Protein AF-A0A5Z1RU32-F1 (afdb_monomer_lite)

Secondary structure (DSSP, 8-state):
-HHHHHHHHHHHHHHHHHHHHHHHHHHHHHS-GGG---HHHHHHHHHHHHHHHHHHHHHHHHHHHHHHHHHHHHTTS---HHHHHHHHHHHHHHHHHHHHHHHHHHHHHHHHHHHHHHHH-S-HHHHHHHHHHS-HHHHHHHHHHHS--

pLDDT: mean 81.43, std 10.3, range [55.62, 94.75]

Structure (mmCIF, N/CA/C/O backbone):
data_AF-A0A5Z1RU32-F1
#
_entry.id   AF-A0A5Z1RU32-F1
#
loop_
_atom_site.group_PDB
_atom_site.id
_atom_site.type_symbol
_atom_site.label_atom_id
_atom_site.label_alt_id
_atom_site.label_comp_id
_atom_site.label_asym_id
_atom_site.label_entity_id
_atom_site.label_seq_id
_atom_site.pdbx_PDB_ins_code
_atom_site.Cartn_x
_atom_site.Cartn_y
_atom_site.Cartn_z
_atom_site.occupancy
_atom_site.B_iso_or_equiv
_atom_site.auth_seq_id
_atom_site.auth_comp_id
_atom_site.auth_asym_id
_atom_site.auth_atom_id
_atom_site.pdbx_PDB_model_num
ATOM 1 N N . MET A 1 1 ? -14.717 -5.340 16.562 1.00 68.88 1 MET A N 1
ATOM 2 C CA . MET A 1 1 ? -13.662 -6.266 16.100 1.00 68.88 1 MET A CA 1
ATOM 3 C C . MET A 1 1 ? -13.959 -6.867 14.726 1.00 68.88 1 MET A C 1
ATOM 5 O O . MET A 1 1 ? -13.261 -6.489 13.801 1.00 68.88 1 MET A O 1
ATOM 9 N N . ARG A 1 2 ? -15.008 -7.692 14.519 1.00 74.69 2 ARG A N 1
ATOM 10 C CA . ARG A 1 2 ? -15.253 -8.363 13.212 1.00 74.69 2 ARG A CA 1
ATOM 11 C C . ARG A 1 2 ? -15.282 -7.427 11.993 1.00 74.69 2 ARG A C 1
ATOM 13 O O . ARG A 1 2 ? -14.612 -7.703 11.010 1.00 74.69 2 ARG A O 1
ATOM 20 N N . LYS A 1 3 ? -16.010 -6.304 12.074 1.00 79.25 3 LYS A N 1
ATOM 21 C CA . LYS A 1 3 ? -16.090 -5.313 10.978 1.00 79.25 3 LYS A CA 1
ATOM 22 C C . LYS A 1 3 ? -14.726 -4.707 10.621 1.00 79.25 3 LYS A C 1
ATOM 24 O O . LYS A 1 3 ? -14.448 -4.468 9.460 1.00 79.25 3 LYS A O 1
ATOM 29 N N . ILE A 1 4 ? -13.885 -4.508 11.629 1.00 79.81 4 ILE A N 1
ATOM 30 C CA . ILE A 1 4 ? -12.587 -3.842 11.515 1.00 79.81 4 ILE A CA 1
ATOM 31 C C . ILE A 1 4 ? -11.541 -4.804 10.947 1.00 79.81 4 ILE A C 1
ATOM 33 O O . ILE A 1 4 ? -10.805 -4.442 10.041 1.00 79.81 4 ILE A O 1
ATOM 37 N N . LEU A 1 5 ? -11.532 -6.059 11.405 1.00 84.50 5 LEU A N 1
ATOM 38 C CA . LEU A 1 5 ? -10.707 -7.113 10.807 1.00 84.50 5 LEU A CA 1
ATOM 39 C C . LEU A 1 5 ? -11.034 -7.313 9.326 1.00 84.50 5 LEU A C 1
ATOM 41 O O . LEU A 1 5 ? -10.135 -7.411 8.500 1.00 84.50 5 LEU A O 1
ATOM 45 N N . LEU A 1 6 ? -12.326 -7.325 8.995 1.00 87.38 6 LEU A N 1
ATOM 46 C CA . LEU A 1 6 ? -12.783 -7.440 7.616 1.00 87.38 6 LEU A CA 1
ATOM 47 C C . LEU A 1 6 ? -12.336 -6.229 6.783 1.00 87.38 6 LEU A C 1
ATOM 49 O O . LEU A 1 6 ? -11.874 -6.405 5.663 1.00 87.38 6 LEU A O 1
ATOM 53 N N . GLN A 1 7 ? -12.390 -5.020 7.345 1.00 87.06 7 GLN A N 1
ATOM 54 C CA . GLN A 1 7 ? -11.893 -3.809 6.690 1.00 87.06 7 GLN A CA 1
ATOM 55 C C . GLN A 1 7 ? -10.382 -3.868 6.414 1.00 87.06 7 GLN A C 1
ATOM 57 O O . GLN A 1 7 ? -9.966 -3.543 5.306 1.00 87.06 7 GLN A O 1
ATOM 62 N N . ILE A 1 8 ? -9.573 -4.329 7.377 1.00 89.75 8 ILE A N 1
ATOM 63 C CA . ILE A 1 8 ? -8.122 -4.522 7.195 1.00 89.75 8 ILE A CA 1
ATOM 64 C C . ILE A 1 8 ? -7.851 -5.548 6.089 1.00 89.75 8 ILE A C 1
ATOM 66 O O . ILE A 1 8 ? -6.993 -5.317 5.244 1.00 89.75 8 ILE A O 1
ATOM 70 N N . LEU A 1 9 ? -8.589 -6.663 6.079 1.00 90.62 9 LEU A N 1
ATOM 71 C CA . LEU A 1 9 ? -8.426 -7.728 5.088 1.00 90.62 9 LEU A CA 1
ATOM 72 C C . LEU A 1 9 ? -8.796 -7.242 3.681 1.00 90.62 9 LEU A C 1
ATOM 74 O O . LEU A 1 9 ? -8.037 -7.445 2.739 1.00 90.62 9 LEU A O 1
ATOM 78 N N . ILE A 1 10 ? -9.931 -6.554 3.531 1.00 92.25 10 ILE A N 1
ATOM 79 C CA . ILE A 1 10 ? -10.324 -5.977 2.238 1.00 92.25 10 ILE A CA 1
ATOM 80 C C . ILE A 1 10 ? -9.277 -4.965 1.769 1.00 92.25 10 ILE A C 1
ATOM 82 O O . ILE A 1 10 ? -8.857 -5.013 0.615 1.00 92.25 10 ILE A O 1
ATOM 86 N N . PHE A 1 11 ? -8.833 -4.075 2.658 1.00 93.06 11 PHE A N 1
ATOM 87 C CA . PHE A 1 11 ? -7.814 -3.087 2.325 1.00 93.06 11 PHE A CA 1
ATOM 88 C C . PHE A 1 11 ? -6.512 -3.752 1.872 1.00 93.06 11 PHE A C 1
ATOM 90 O O . PHE A 1 11 ? -5.954 -3.357 0.851 1.00 93.06 11 PHE A O 1
ATOM 97 N N . SER A 1 12 ? -6.028 -4.765 2.597 1.00 92.75 12 SER A N 1
ATOM 98 C CA . SER A 1 12 ? -4.763 -5.418 2.262 1.00 92.75 12 SER A CA 1
ATOM 99 C C . SER A 1 12 ? -4.831 -6.121 0.910 1.00 92.75 12 SER A C 1
ATOM 101 O O . SER A 1 12 ? -3.921 -5.952 0.103 1.00 92.75 12 SER A O 1
ATOM 103 N N . VAL A 1 13 ? -5.925 -6.829 0.617 1.00 93.56 13 VAL A N 1
ATOM 104 C CA . VAL A 1 13 ? -6.129 -7.470 -0.690 1.00 93.56 13 VAL A CA 1
ATOM 105 C C . VAL A 1 13 ? -6.166 -6.429 -1.810 1.00 93.56 13 VAL A C 1
ATOM 107 O O . VAL A 1 13 ? -5.466 -6.593 -2.808 1.00 93.56 13 VAL A O 1
ATOM 110 N N . LEU A 1 14 ? -6.916 -5.335 -1.637 1.00 94.75 14 LEU A N 1
ATOM 111 C CA . LEU A 1 14 ? -6.997 -4.263 -2.636 1.00 94.75 14 LEU A CA 1
ATOM 112 C C . LEU A 1 14 ? -5.628 -3.632 -2.919 1.00 94.75 14 LEU A C 1
ATOM 114 O O . LEU A 1 14 ? -5.268 -3.447 -4.081 1.00 94.75 14 LEU A O 1
ATOM 118 N N . PHE A 1 15 ? -4.849 -3.331 -1.880 1.00 94.00 15 PHE A N 1
ATOM 119 C CA . PHE A 1 15 ? -3.541 -2.698 -2.051 1.00 94.00 15 PHE A CA 1
ATOM 120 C C . PHE A 1 15 ? -2.473 -3.646 -2.592 1.00 94.00 15 PHE A C 1
ATOM 122 O O . PHE A 1 15 ? -1.654 -3.211 -3.396 1.00 94.00 15 PHE A O 1
ATOM 129 N N . ILE A 1 16 ? -2.512 -4.938 -2.250 1.00 94.19 16 ILE A N 1
ATOM 130 C CA . ILE A 1 16 ? -1.646 -5.938 -2.894 1.00 94.19 16 ILE A CA 1
ATOM 131 C C . ILE A 1 16 ? -1.928 -5.975 -4.398 1.00 94.19 16 ILE A C 1
ATOM 133 O O . ILE A 1 16 ? -0.990 -5.926 -5.189 1.00 94.19 16 ILE A O 1
ATOM 137 N N . VAL A 1 17 ? -3.202 -5.988 -4.805 1.00 94.06 17 VAL A N 1
ATOM 138 C CA . VAL A 1 17 ? -3.576 -5.947 -6.229 1.00 94.06 17 VAL A CA 1
ATOM 139 C C . VAL A 1 17 ? -3.120 -4.641 -6.892 1.00 94.06 17 VAL A C 1
ATOM 141 O O . VAL A 1 17 ? -2.578 -4.663 -7.993 1.00 94.06 17 VAL A O 1
ATOM 144 N N . ALA A 1 18 ? -3.272 -3.495 -6.229 1.00 93.31 18 ALA A N 1
ATOM 145 C CA . ALA A 1 18 ? -2.793 -2.222 -6.768 1.00 93.31 18 ALA A CA 1
ATOM 146 C C . ALA A 1 18 ? -1.261 -2.207 -6.957 1.00 93.31 18 ALA A C 1
ATOM 148 O O . ALA A 1 18 ? -0.759 -1.756 -7.990 1.00 93.31 18 ALA A O 1
ATOM 149 N N . PHE A 1 19 ? -0.505 -2.740 -5.993 1.00 93.25 19 PHE A N 1
ATOM 150 C CA . PHE A 1 19 ? 0.954 -2.824 -6.078 1.00 93.25 19 PHE A CA 1
ATOM 151 C C . PHE A 1 19 ? 1.427 -3.819 -7.142 1.00 93.25 19 PHE A C 1
ATOM 153 O O . PHE A 1 19 ? 2.423 -3.544 -7.818 1.00 93.25 19 PHE A O 1
ATOM 160 N N . THR A 1 20 ? 0.722 -4.936 -7.348 1.00 92.06 20 THR A N 1
ATOM 161 C CA . THR A 1 20 ? 1.043 -5.860 -8.445 1.00 92.06 20 THR A CA 1
ATOM 162 C C . THR A 1 20 ? 0.746 -5.245 -9.807 1.00 92.06 20 THR A C 1
ATOM 164 O O . THR A 1 20 ? 1.575 -5.390 -10.703 1.00 92.06 20 THR A O 1
ATOM 167 N N . ILE A 1 21 ? -0.350 -4.492 -9.961 1.00 92.75 21 ILE A N 1
ATOM 168 C CA . ILE A 1 21 ? -0.630 -3.735 -11.193 1.00 92.75 21 ILE A CA 1
ATOM 169 C C . ILE A 1 21 ? 0.501 -2.740 -11.472 1.00 92.75 21 ILE A C 1
ATOM 171 O O . ILE A 1 21 ? 1.045 -2.736 -12.574 1.00 92.75 21 ILE A O 1
ATOM 175 N N . ASN A 1 22 ? 0.917 -1.953 -10.474 1.00 91.38 22 ASN A N 1
ATOM 176 C CA . ASN A 1 22 ? 2.044 -1.029 -10.632 1.00 91.38 22 ASN A CA 1
ATOM 177 C C . ASN A 1 22 ? 3.333 -1.773 -11.039 1.00 91.38 22 ASN A C 1
ATOM 179 O O . ASN A 1 22 ? 4.061 -1.340 -11.927 1.00 91.38 22 ASN A O 1
ATOM 183 N N . ARG A 1 23 ? 3.591 -2.951 -10.457 1.00 90.38 23 ARG A N 1
ATOM 184 C CA . ARG A 1 23 ? 4.742 -3.790 -10.827 1.00 90.38 23 ARG A CA 1
ATOM 185 C C . ARG A 1 23 ? 4.679 -4.275 -12.279 1.00 90.38 23 ARG A C 1
ATOM 187 O O . ARG A 1 23 ? 5.706 -4.233 -12.951 1.00 90.38 23 ARG A O 1
ATOM 194 N N . ILE A 1 24 ? 3.505 -4.684 -12.764 1.00 91.06 24 ILE A N 1
ATOM 195 C CA . ILE A 1 24 ? 3.299 -5.078 -14.168 1.00 91.06 24 ILE A CA 1
ATOM 196 C C . ILE A 1 24 ? 3.568 -3.890 -15.097 1.00 91.06 24 ILE A C 1
ATOM 198 O O . ILE A 1 24 ? 4.275 -4.038 -16.092 1.00 91.06 24 ILE A O 1
ATOM 202 N N . LEU A 1 25 ? 3.056 -2.703 -14.752 1.00 91.00 25 LEU A N 1
ATOM 203 C CA . LEU A 1 25 ? 3.301 -1.481 -15.521 1.00 91.00 25 LEU A CA 1
ATOM 204 C C . LEU A 1 25 ? 4.798 -1.164 -15.601 1.00 91.00 25 LEU A C 1
ATOM 206 O O . LEU A 1 25 ? 5.309 -0.960 -16.697 1.00 91.00 25 LEU A O 1
ATOM 210 N N . MET A 1 26 ? 5.508 -1.203 -14.468 1.00 88.81 26 MET A N 1
ATOM 211 C CA . MET A 1 26 ? 6.959 -0.984 -14.423 1.00 88.81 26 MET A CA 1
ATOM 212 C C . MET A 1 26 ? 7.747 -2.030 -15.220 1.00 88.81 26 MET A C 1
ATOM 214 O O . MET A 1 26 ? 8.739 -1.694 -15.863 1.00 88.81 26 MET A O 1
ATOM 218 N N . GLN A 1 27 ? 7.337 -3.300 -15.182 1.00 88.38 27 GLN A N 1
ATOM 219 C CA . GLN A 1 27 ? 7.983 -4.337 -15.983 1.00 88.38 27 GLN A CA 1
ATOM 220 C C . GLN A 1 27 ? 7.854 -4.025 -17.475 1.00 88.38 27 GLN A C 1
ATOM 222 O O . GLN A 1 27 ? 8.852 -4.059 -18.187 1.00 88.38 27 GLN A O 1
ATOM 227 N N . ASN A 1 28 ? 6.646 -3.699 -17.936 1.00 86.88 28 ASN A N 1
ATOM 228 C CA . ASN A 1 28 ? 6.388 -3.458 -19.353 1.00 86.88 28 ASN A CA 1
ATOM 229 C C . ASN A 1 28 ? 7.077 -2.189 -19.874 1.00 86.88 28 ASN A C 1
ATOM 231 O O . ASN A 1 28 ? 7.459 -2.149 -21.041 1.00 86.88 28 ASN A O 1
ATOM 235 N N . SER A 1 29 ? 7.222 -1.157 -19.037 1.00 87.25 29 SER A N 1
ATOM 236 C CA . SER A 1 29 ? 7.829 0.112 -19.445 1.00 87.25 29 SER A CA 1
ATOM 237 C C . SER A 1 29 ? 9.354 0.119 -19.362 1.00 87.25 29 SER A C 1
ATOM 239 O O . SER A 1 29 ? 9.993 0.821 -20.146 1.00 87.25 29 SER A O 1
ATOM 241 N N . PHE A 1 30 ? 9.954 -0.635 -18.434 1.00 84.19 30 PHE A N 1
ATOM 242 C CA . PHE A 1 30 ? 11.385 -0.508 -18.148 1.00 84.19 30 PHE A CA 1
ATOM 243 C C . PHE A 1 30 ? 12.228 -1.758 -18.395 1.00 84.19 30 PHE A C 1
ATOM 245 O O . PHE A 1 30 ? 13.442 -1.623 -18.545 1.00 84.19 30 PHE A O 1
ATOM 252 N N . ILE A 1 31 ? 11.640 -2.958 -18.427 1.00 81.75 31 ILE A N 1
ATOM 253 C CA . ILE A 1 31 ? 12.403 -4.198 -18.615 1.00 81.75 31 ILE A CA 1
ATOM 254 C C . ILE A 1 31 ? 12.378 -4.572 -20.104 1.00 81.75 31 ILE A C 1
ATOM 256 O O . ILE A 1 31 ? 11.323 -4.950 -20.618 1.00 81.75 31 ILE A O 1
ATOM 260 N N . PRO A 1 32 ? 13.513 -4.500 -20.826 1.00 79.75 32 PRO A N 1
ATOM 261 C CA . PRO A 1 32 ? 13.561 -4.906 -22.224 1.00 79.75 32 PRO A CA 1
ATOM 262 C C . PRO A 1 32 ? 13.342 -6.419 -22.352 1.00 79.75 32 PRO A C 1
ATOM 264 O O . PRO A 1 32 ? 13.920 -7.214 -21.609 1.00 79.75 32 PRO A O 1
ATOM 267 N N . ALA A 1 33 ? 12.541 -6.820 -23.343 1.00 70.06 33 ALA A N 1
ATOM 268 C CA . ALA A 1 33 ? 12.105 -8.205 -23.540 1.00 70.06 33 ALA A CA 1
ATOM 269 C C . ALA A 1 33 ? 13.255 -9.222 -23.710 1.00 70.06 33 ALA A C 1
ATOM 271 O O . ALA A 1 33 ? 13.058 -10.407 -23.467 1.00 70.06 33 ALA A O 1
ATOM 272 N N . GLY A 1 34 ? 14.456 -8.767 -24.090 1.00 68.88 34 GLY A N 1
ATOM 273 C CA . GLY A 1 34 ? 15.642 -9.611 -24.278 1.00 68.88 34 GLY A CA 1
ATOM 274 C C . GLY A 1 34 ? 16.424 -9.963 -23.005 1.00 68.88 34 GLY A C 1
ATOM 275 O O . GLY A 1 34 ? 17.299 -10.817 -23.073 1.00 68.88 34 GLY A O 1
ATOM 276 N N . LEU A 1 35 ? 16.134 -9.335 -21.856 1.00 68.38 35 LEU A N 1
ATOM 277 C CA . LEU A 1 35 ? 16.769 -9.674 -20.565 1.00 68.38 35 LEU A CA 1
ATOM 278 C C . LEU A 1 35 ? 16.045 -10.800 -19.817 1.00 68.38 35 LEU A C 1
ATOM 280 O O . LEU A 1 35 ? 16.540 -11.305 -18.814 1.00 68.38 35 LEU A O 1
ATOM 284 N N . ILE A 1 36 ? 14.866 -11.189 -20.293 1.00 69.94 36 ILE A N 1
ATOM 285 C CA . ILE A 1 36 ? 14.048 -12.230 -19.687 1.00 69.94 36 ILE A CA 1
ATOM 286 C C . ILE A 1 36 ? 14.466 -13.561 -20.314 1.00 69.94 36 ILE A C 1
ATOM 288 O O . ILE A 1 36 ? 13.868 -14.017 -21.287 1.00 69.94 36 ILE A O 1
ATOM 292 N N . SER A 1 37 ? 15.529 -14.163 -19.783 1.00 66.25 37 SER A N 1
ATOM 293 C CA . SER A 1 37 ? 15.970 -15.490 -20.232 1.00 66.25 37 SER A CA 1
ATOM 294 C C . SER A 1 37 ? 15.100 -16.591 -19.619 1.00 66.25 37 SER A C 1
ATOM 296 O O . SER A 1 37 ? 14.660 -17.494 -20.328 1.00 66.25 37 SER A O 1
ATOM 298 N N . ASP A 1 38 ? 14.766 -16.469 -18.326 1.00 77.94 38 ASP A N 1
ATOM 299 C CA . ASP A 1 38 ? 14.083 -17.519 -17.570 1.00 77.94 38 ASP A CA 1
ATOM 300 C C . ASP A 1 38 ? 12.746 -17.065 -16.971 1.00 77.94 38 ASP A C 1
ATOM 302 O O . ASP A 1 38 ? 12.648 -16.134 -16.168 1.00 77.94 38 ASP A O 1
ATOM 306 N N . LYS A 1 39 ? 11.678 -17.809 -17.288 1.00 79.56 39 LYS A N 1
ATOM 307 C CA . LYS A 1 39 ? 10.333 -17.599 -16.713 1.00 79.56 39 LYS A CA 1
ATOM 308 C C . LYS A 1 39 ? 10.318 -17.729 -15.184 1.00 79.56 39 LYS A C 1
ATOM 310 O O . LYS A 1 39 ? 9.497 -17.092 -14.521 1.00 79.56 39 LYS A O 1
ATOM 315 N N . ASN A 1 40 ? 11.231 -18.527 -14.627 1.00 84.56 40 ASN A N 1
ATOM 316 C CA . ASN A 1 40 ? 11.357 -18.730 -13.185 1.00 84.56 40 ASN A CA 1
ATOM 317 C C . ASN A 1 40 ? 11.821 -17.465 -12.453 1.00 84.56 40 ASN A C 1
ATOM 319 O O . ASN A 1 40 ? 11.348 -17.204 -11.349 1.00 84.56 40 ASN A O 1
ATOM 323 N N . GLU A 1 41 ? 12.686 -16.653 -13.063 1.00 84.19 41 GLU A N 1
ATOM 324 C CA . GLU A 1 41 ? 13.183 -15.418 -12.447 1.00 84.19 41 GLU A CA 1
ATOM 325 C C . GLU A 1 41 ? 12.081 -14.363 -12.340 1.00 84.19 41 GLU A C 1
ATOM 327 O O . GLU A 1 41 ? 11.938 -13.714 -11.302 1.00 84.19 41 GLU A O 1
ATOM 332 N N . ILE A 1 42 ? 11.227 -14.254 -13.366 1.00 84.56 42 ILE A N 1
ATOM 333 C CA . ILE A 1 42 ? 10.041 -13.390 -13.307 1.00 84.56 42 ILE A CA 1
ATOM 334 C C . ILE A 1 42 ? 9.113 -13.852 -12.190 1.00 84.56 42 ILE A C 1
ATOM 336 O O . ILE A 1 42 ? 8.665 -13.039 -11.381 1.00 84.56 42 ILE A O 1
ATOM 340 N N . PHE A 1 43 ? 8.818 -15.152 -12.130 1.00 87.75 43 PHE A N 1
ATOM 341 C CA . PHE A 1 43 ? 7.942 -15.682 -11.091 1.00 87.75 43 PHE A CA 1
ATOM 342 C C . PHE A 1 43 ? 8.491 -15.378 -9.691 1.00 87.75 43 PHE A C 1
ATOM 344 O O . PHE A 1 43 ? 7.756 -14.881 -8.834 1.00 87.75 43 PHE A O 1
ATOM 351 N N . LEU A 1 44 ? 9.795 -15.588 -9.486 1.00 88.06 44 LEU A N 1
ATOM 352 C CA . LEU A 1 44 ? 10.477 -15.265 -8.237 1.00 88.06 44 LEU A CA 1
ATOM 353 C C . LEU A 1 44 ? 10.381 -13.766 -7.909 1.00 88.06 44 LEU A C 1
ATOM 355 O O . LEU A 1 44 ? 10.071 -13.414 -6.772 1.00 88.06 44 LEU A O 1
ATOM 359 N N . MET A 1 45 ? 10.579 -12.883 -8.894 1.00 88.12 45 MET A N 1
ATOM 360 C CA . MET A 1 45 ? 10.452 -11.430 -8.729 1.00 88.12 45 MET A CA 1
ATOM 361 C C . MET A 1 45 ? 9.049 -11.033 -8.250 1.00 88.12 45 MET A C 1
ATOM 363 O O . MET A 1 45 ? 8.912 -10.232 -7.319 1.00 88.12 45 MET A O 1
ATOM 367 N N . TYR A 1 46 ? 7.998 -11.596 -8.853 1.00 91.56 46 TYR A N 1
ATOM 368 C CA . TYR A 1 46 ? 6.623 -11.321 -8.433 1.00 91.56 46 TYR A CA 1
ATOM 369 C C . TYR A 1 46 ? 6.338 -11.848 -7.034 1.00 91.56 46 TYR A C 1
ATOM 371 O O . TYR A 1 46 ? 5.756 -11.121 -6.228 1.00 91.56 46 TYR A O 1
ATOM 379 N N . LEU A 1 47 ? 6.769 -13.074 -6.745 1.00 92.38 47 LEU A N 1
ATOM 380 C CA . LEU A 1 47 ? 6.576 -13.718 -5.454 1.00 92.38 47 LEU A CA 1
ATOM 381 C C . LEU A 1 47 ? 7.260 -12.915 -4.341 1.00 92.38 47 LEU A C 1
ATOM 383 O O . LEU A 1 47 ? 6.591 -12.506 -3.392 1.00 92.38 47 LEU A O 1
ATOM 387 N N . LEU A 1 48 ? 8.546 -12.591 -4.500 1.00 91.88 48 LEU A N 1
ATOM 388 C CA . LEU A 1 48 ? 9.293 -11.749 -3.560 1.00 91.88 48 LEU A CA 1
ATOM 389 C C . LEU A 1 48 ? 8.624 -10.387 -3.375 1.00 91.88 48 LEU A C 1
ATOM 391 O O . LEU A 1 48 ? 8.457 -9.927 -2.246 1.00 91.88 48 LEU A O 1
ATOM 395 N N . GLY A 1 49 ? 8.181 -9.763 -4.466 1.00 91.00 49 GLY A N 1
ATOM 396 C CA . GLY A 1 49 ? 7.475 -8.494 -4.394 1.00 91.00 49 GLY A CA 1
ATOM 397 C C . GLY A 1 49 ? 6.183 -8.576 -3.571 1.00 91.00 49 GLY A C 1
ATOM 398 O O . GLY A 1 49 ? 5.975 -7.741 -2.697 1.00 91.00 49 GLY A O 1
ATOM 399 N N . VAL A 1 50 ? 5.349 -9.601 -3.783 1.00 92.50 50 VAL A N 1
ATOM 400 C CA . VAL A 1 50 ? 4.124 -9.805 -2.985 1.00 92.50 50 VAL A CA 1
ATOM 401 C C . VAL A 1 50 ? 4.455 -10.064 -1.509 1.00 92.50 50 VAL A C 1
ATOM 403 O O . VAL A 1 50 ? 3.779 -9.529 -0.631 1.00 92.50 50 VAL A O 1
ATOM 406 N N . PHE A 1 51 ? 5.519 -10.817 -1.206 1.00 93.06 51 PHE A N 1
ATOM 407 C CA . PHE A 1 51 ? 5.977 -11.007 0.177 1.00 93.06 51 PHE A CA 1
ATOM 408 C C . PHE A 1 51 ? 6.359 -9.684 0.854 1.00 93.06 51 PHE A C 1
ATOM 410 O O . PHE A 1 51 ? 6.001 -9.459 2.014 1.00 93.06 51 PHE A O 1
ATOM 417 N N . HIS A 1 52 ? 7.051 -8.794 0.139 1.00 89.94 52 HIS A N 1
ATOM 418 C CA . HIS A 1 52 ? 7.375 -7.463 0.648 1.00 89.94 52 HIS A CA 1
ATOM 419 C C . HIS A 1 52 ? 6.120 -6.618 0.894 1.00 89.94 52 HIS A C 1
ATOM 421 O O . HIS A 1 52 ? 6.022 -5.992 1.951 1.00 89.94 52 HIS A O 1
ATOM 427 N N . ASP A 1 53 ? 5.148 -6.656 -0.019 1.00 91.88 53 ASP A N 1
ATOM 428 C CA . ASP A 1 53 ? 3.883 -5.925 0.113 1.00 91.88 53 ASP A CA 1
ATOM 429 C C . ASP A 1 53 ? 3.092 -6.391 1.351 1.00 91.88 53 ASP A C 1
ATOM 431 O O . ASP A 1 53 ? 2.633 -5.572 2.152 1.00 91.88 53 ASP A O 1
ATOM 435 N N . ILE A 1 54 ? 2.999 -7.711 1.562 1.00 92.75 54 ILE A N 1
ATOM 436 C CA . ILE A 1 54 ? 2.356 -8.306 2.744 1.00 92.75 54 ILE A CA 1
ATOM 437 C C . ILE A 1 54 ? 3.086 -7.881 4.019 1.00 92.75 54 ILE A C 1
ATOM 439 O O . ILE A 1 54 ? 2.443 -7.476 4.990 1.00 92.75 54 ILE A O 1
ATOM 443 N N . ARG A 1 55 ? 4.424 -7.942 4.030 1.00 92.75 55 ARG A N 1
ATOM 444 C CA . ARG A 1 55 ? 5.226 -7.540 5.192 1.00 92.75 55 ARG A CA 1
ATOM 445 C C . ARG A 1 55 ? 5.001 -6.068 5.533 1.00 92.75 55 ARG A C 1
ATOM 447 O O . ARG A 1 55 ? 4.763 -5.754 6.698 1.00 92.75 55 ARG A O 1
ATOM 454 N N . PHE A 1 56 ? 5.015 -5.187 4.537 1.00 91.06 56 PHE A N 1
ATOM 455 C CA . PHE A 1 56 ? 4.753 -3.761 4.720 1.00 91.06 56 PHE A CA 1
ATOM 456 C C . PHE A 1 56 ? 3.351 -3.501 5.290 1.00 91.06 56 PHE A C 1
ATOM 458 O O . PHE A 1 56 ? 3.221 -2.857 6.332 1.00 91.06 56 PHE A O 1
ATOM 465 N N . LEU A 1 57 ? 2.309 -4.065 4.668 1.00 93.12 57 LEU A N 1
ATOM 466 C CA . LEU A 1 57 ? 0.927 -3.905 5.132 1.00 93.12 57 LEU A CA 1
ATOM 467 C C . LEU A 1 57 ? 0.734 -4.478 6.541 1.00 93.12 57 LEU A C 1
ATOM 469 O O . LEU A 1 57 ? 0.082 -3.854 7.378 1.00 93.12 57 LEU A O 1
ATOM 473 N N . SER A 1 58 ? 1.339 -5.630 6.840 1.00 90.81 58 SER A N 1
ATOM 474 C CA . SER A 1 58 ? 1.272 -6.232 8.175 1.00 90.81 58 SER A CA 1
ATOM 475 C C . SER A 1 58 ? 1.897 -5.334 9.246 1.00 90.81 58 SER A C 1
ATOM 477 O O . SER A 1 58 ? 1.305 -5.158 10.309 1.00 90.81 58 SER A O 1
ATOM 479 N N . ALA A 1 59 ? 3.039 -4.703 8.949 1.00 91.06 59 ALA A N 1
ATOM 480 C CA . ALA A 1 59 ? 3.697 -3.773 9.858 1.00 91.06 59 ALA A CA 1
ATOM 481 C C . ALA A 1 59 ? 2.861 -2.500 10.063 1.00 91.06 59 ALA A C 1
ATOM 483 O O . ALA A 1 59 ? 2.729 -2.034 11.193 1.00 91.06 59 ALA A O 1
ATOM 484 N N . ALA A 1 60 ? 2.241 -1.983 8.997 1.00 91.31 60 ALA A N 1
ATOM 485 C CA . ALA A 1 60 ? 1.361 -0.819 9.069 1.00 91.31 60 ALA A CA 1
ATOM 486 C C . ALA A 1 60 ? 0.129 -1.082 9.957 1.00 91.31 60 ALA A C 1
ATOM 488 O O . ALA A 1 60 ? -0.218 -0.262 10.801 1.00 91.31 60 ALA A O 1
ATOM 489 N N . PHE A 1 61 ? -0.509 -2.250 9.841 1.00 90.94 61 PHE A N 1
ATOM 490 C CA . PHE A 1 61 ? -1.710 -2.566 10.627 1.00 90.94 61 PHE A CA 1
ATOM 491 C C . PHE A 1 61 ? -1.440 -3.093 12.044 1.00 90.94 61 PHE A C 1
ATOM 493 O O . PHE A 1 61 ? -2.378 -3.211 12.838 1.00 90.94 61 PHE A O 1
ATOM 500 N N . LEU A 1 62 ? -0.187 -3.379 12.401 1.00 89.56 62 LEU A N 1
ATOM 501 C CA . LEU A 1 62 ? 0.173 -3.953 13.700 1.00 89.56 62 LEU A CA 1
ATOM 502 C C . LEU A 1 62 ? -0.209 -3.068 14.906 1.00 89.56 62 LEU A C 1
ATOM 504 O O . LEU A 1 62 ? -0.856 -3.590 15.819 1.00 89.56 62 LEU A O 1
ATOM 508 N N . PRO A 1 63 ? 0.077 -1.747 14.934 1.00 86.06 63 PRO A N 1
ATOM 509 C CA . PRO A 1 63 ? -0.349 -0.874 16.036 1.00 86.06 63 PRO A CA 1
ATOM 510 C C . PRO A 1 63 ? -1.870 -0.854 16.208 1.00 86.06 63 PRO A C 1
ATOM 512 O O . PRO A 1 63 ? -2.404 -0.816 17.319 1.00 86.06 63 PRO A O 1
ATOM 515 N N . PHE A 1 64 ? -2.580 -0.924 15.085 1.00 83.31 64 PHE A N 1
ATOM 516 C CA . PHE A 1 64 ? -4.028 -0.881 15.057 1.00 83.31 64 PHE A CA 1
ATOM 517 C C . PHE A 1 64 ? -4.659 -2.186 15.583 1.00 83.31 64 PHE A C 1
ATOM 519 O O . PHE A 1 64 ? -5.628 -2.138 16.350 1.00 83.31 64 PHE A O 1
ATOM 526 N N . LEU A 1 65 ? -4.060 -3.340 15.259 1.00 86.69 65 LEU A N 1
ATOM 527 C CA . LEU A 1 65 ? -4.409 -4.650 15.825 1.00 86.69 65 LEU A CA 1
ATOM 528 C C . LEU A 1 65 ? -4.104 -4.735 17.326 1.00 86.69 65 LEU A C 1
ATOM 530 O O . LEU A 1 65 ? -4.947 -5.220 18.082 1.00 86.69 65 LEU A O 1
ATOM 534 N N . LEU A 1 66 ? -2.951 -4.224 17.772 1.00 86.44 66 LEU A N 1
ATOM 535 C CA . LEU A 1 66 ? -2.575 -4.182 19.191 1.00 86.44 66 LEU A CA 1
ATOM 536 C C . LEU A 1 66 ? -3.612 -3.432 20.033 1.00 86.44 66 LEU A C 1
ATOM 538 O O . LEU A 1 66 ? -4.043 -3.934 21.070 1.00 86.44 66 LEU A O 1
ATOM 542 N N . CYS A 1 67 ? -4.070 -2.270 19.562 1.00 82.88 67 CYS A N 1
ATOM 543 C CA . CYS A 1 67 ? -5.132 -1.515 20.228 1.00 82.88 67 CYS A CA 1
ATOM 544 C C . CYS A 1 67 ? -6.433 -2.337 20.343 1.00 82.88 67 CYS A C 1
ATOM 546 O O . CYS A 1 67 ? -7.084 -2.351 21.393 1.00 82.88 67 CYS A O 1
ATOM 548 N N . GLY A 1 68 ? -6.770 -3.097 19.295 1.00 80.50 68 GLY A N 1
ATOM 549 C CA . GLY A 1 68 ? -7.901 -4.021 19.309 1.00 80.50 68 GLY A CA 1
ATOM 550 C C . GLY A 1 68 ? -7.759 -5.137 20.353 1.00 80.50 68 GLY A C 1
ATOM 551 O O . GLY A 1 68 ? -8.708 -5.418 21.088 1.00 80.50 68 GLY A O 1
ATOM 552 N N . PHE A 1 69 ? -6.574 -5.739 20.470 1.00 82.12 69 PHE A N 1
ATOM 553 C CA . PHE A 1 69 ? -6.298 -6.771 21.475 1.00 82.12 69 PHE A CA 1
ATOM 554 C C . PHE A 1 69 ? -6.335 -6.230 22.905 1.00 82.12 69 PHE A C 1
ATOM 556 O O . PHE A 1 69 ? -6.959 -6.854 23.765 1.00 82.12 6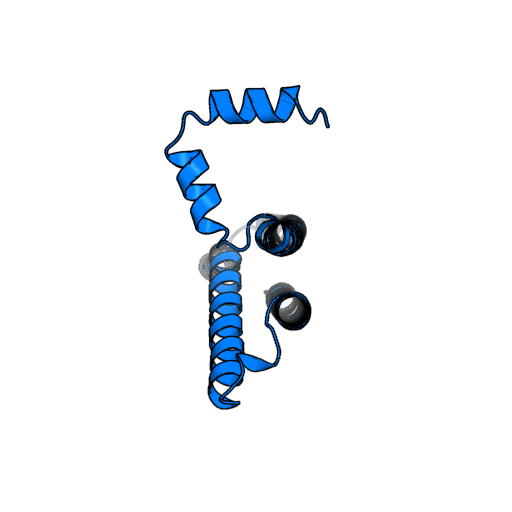9 PHE A O 1
ATOM 563 N N . LEU A 1 70 ? -5.757 -5.051 23.161 1.00 81.62 70 LEU A N 1
ATOM 564 C CA . LEU A 1 70 ? -5.857 -4.404 24.473 1.00 81.62 70 LEU A CA 1
ATOM 565 C C . LEU A 1 70 ? -7.325 -4.203 24.866 1.00 81.62 70 LEU A C 1
ATOM 567 O O . LEU A 1 70 ? -7.721 -4.563 25.973 1.00 81.62 70 LEU A O 1
ATOM 571 N N . SER A 1 71 ? -8.165 -3.717 23.947 1.00 76.75 71 SER A N 1
ATOM 572 C CA . SER A 1 71 ? -9.598 -3.548 24.218 1.00 76.75 71 SER A CA 1
ATOM 573 C C . SER A 1 71 ? -10.300 -4.851 24.621 1.00 76.75 71 SER A C 1
ATOM 575 O O . SER A 1 71 ? -11.271 -4.781 25.373 1.00 76.75 71 SER A O 1
ATOM 577 N N . LEU A 1 72 ? -9.860 -6.015 24.130 1.00 76.38 72 LEU A N 1
ATOM 578 C CA . LEU A 1 72 ? -10.417 -7.311 24.532 1.00 76.38 72 LEU A CA 1
ATOM 579 C C . LEU A 1 72 ? -9.981 -7.697 25.949 1.00 76.38 72 LEU A C 1
ATOM 581 O O . LEU A 1 72 ? -10.813 -8.151 26.728 1.00 76.38 72 LEU A O 1
ATOM 585 N N . ILE A 1 73 ? -8.717 -7.455 26.308 1.00 77.12 73 ILE A N 1
ATOM 586 C CA . ILE A 1 73 ? -8.181 -7.735 27.651 1.00 77.12 73 ILE A CA 1
ATOM 587 C C . ILE A 1 73 ? -8.919 -6.902 28.710 1.00 77.12 73 ILE A C 1
ATOM 589 O O . ILE A 1 73 ? -9.389 -7.437 29.713 1.00 77.12 73 ILE A O 1
ATOM 593 N N . PHE A 1 74 ? -9.097 -5.602 28.458 1.00 70.06 74 PHE A N 1
ATOM 594 C CA . PHE A 1 74 ? -9.785 -4.701 29.390 1.00 70.06 74 PHE A CA 1
ATOM 595 C C . PHE A 1 74 ? -11.317 -4.869 29.391 1.00 70.06 74 PHE A C 1
ATOM 597 O O . PHE A 1 74 ? -11.978 -4.376 30.301 1.00 70.06 74 PHE A O 1
ATOM 604 N N . SER A 1 75 ? -11.897 -5.600 28.429 1.00 66.31 75 SER A N 1
ATOM 605 C CA . SER A 1 75 ? -13.344 -5.871 28.372 1.00 66.31 75 SER A CA 1
ATOM 606 C C . SER A 1 75 ? -13.850 -6.749 29.523 1.00 66.31 75 SER A C 1
ATOM 608 O O . SER A 1 75 ? -15.045 -6.716 29.814 1.00 66.31 75 SER A O 1
ATOM 610 N N . ASN A 1 76 ? -12.981 -7.542 30.155 1.00 63.84 76 ASN A N 1
ATOM 611 C CA . ASN A 1 76 ? -13.349 -8.402 31.286 1.00 63.84 76 ASN A CA 1
ATOM 612 C C . ASN A 1 76 ? -13.433 -7.644 32.620 1.00 63.84 76 ASN A C 1
ATOM 614 O O . ASN A 1 76 ? -13.898 -8.192 33.619 1.00 63.84 76 ASN A O 1
ATOM 618 N N . ILE A 1 77 ? -13.005 -6.383 32.651 1.00 69.50 77 ILE A N 1
ATOM 619 C CA . ILE A 1 77 ? -13.094 -5.527 33.830 1.00 69.50 77 ILE A CA 1
ATOM 620 C C . ILE A 1 77 ? -14.456 -4.826 33.767 1.00 69.50 77 ILE A C 1
ATOM 622 O O . ILE A 1 77 ? -14.803 -4.241 32.741 1.00 69.50 77 ILE A O 1
ATOM 626 N N . LYS A 1 78 ? -15.251 -4.894 34.846 1.00 59.06 78 LYS A N 1
ATOM 627 C CA . LYS A 1 78 ? -16.560 -4.217 34.961 1.00 59.06 78 LYS A CA 1
ATOM 628 C C . LYS A 1 78 ? -16.378 -2.693 34.919 1.00 59.06 78 LYS A C 1
ATOM 630 O O . LYS A 1 78 ? -16.333 -2.027 35.948 1.00 59.06 78 LYS A O 1
ATOM 635 N N . ILE A 1 79 ? -16.255 -2.150 33.716 1.00 62.72 79 ILE A N 1
ATOM 636 C CA . ILE A 1 79 ? -16.132 -0.722 33.430 1.00 62.72 79 ILE A CA 1
ATOM 637 C C . ILE A 1 79 ? -17.514 -0.185 33.050 1.00 62.72 79 ILE A C 1
ATOM 639 O O . ILE A 1 79 ? -18.308 -0.869 32.407 1.00 62.72 79 ILE A O 1
ATOM 643 N N . ASN A 1 80 ? -17.808 1.053 33.457 1.00 69.50 80 ASN A N 1
ATOM 644 C CA . ASN A 1 80 ? -19.072 1.742 33.196 1.00 69.50 80 ASN A CA 1
ATOM 645 C C . ASN A 1 80 ? -19.501 1.629 31.714 1.00 69.50 80 ASN A C 1
ATOM 647 O O . ASN A 1 80 ? -18.774 2.066 30.818 1.00 69.50 80 ASN A O 1
ATOM 651 N N . ASN A 1 81 ? -20.705 1.099 31.457 1.00 66.69 81 ASN A N 1
ATOM 652 C CA . ASN A 1 81 ? -21.215 0.811 30.107 1.00 66.69 81 ASN A CA 1
ATOM 653 C C . ASN A 1 81 ? -21.202 2.030 29.166 1.00 66.69 81 ASN A C 1
ATOM 655 O O . ASN A 1 81 ? -21.008 1.866 27.962 1.00 66.69 81 ASN A O 1
ATOM 659 N N . LYS A 1 82 ? -21.351 3.258 29.692 1.00 69.06 82 LYS A N 1
ATOM 660 C CA . LYS A 1 82 ? -21.253 4.484 28.878 1.00 69.06 82 LYS A CA 1
ATOM 661 C C . LYS A 1 82 ? -19.849 4.677 28.288 1.00 69.06 82 LYS A C 1
ATOM 663 O O . LYS A 1 82 ? -19.735 4.934 27.094 1.00 69.06 82 LYS A O 1
ATOM 668 N N . LEU A 1 83 ? -18.787 4.490 29.077 1.00 67.00 83 LEU A N 1
ATOM 669 C CA . LEU A 1 83 ? -17.397 4.662 28.619 1.00 67.00 83 LEU A CA 1
ATOM 670 C C . LEU A 1 83 ? -17.021 3.657 27.519 1.00 67.00 83 LEU A C 1
ATOM 672 O O . LEU A 1 83 ? -16.313 4.005 26.578 1.00 67.00 83 LEU A O 1
ATOM 676 N N . VAL A 1 84 ? -17.554 2.434 27.597 1.00 69.12 84 VAL A N 1
ATOM 677 C CA . VAL A 1 84 ? -17.329 1.372 26.601 1.00 69.12 84 VAL A CA 1
ATOM 678 C C . VAL A 1 84 ? -17.968 1.700 25.244 1.00 69.12 84 VAL A C 1
ATOM 680 O O . VAL A 1 84 ? -17.446 1.308 24.200 1.00 69.12 84 VAL A O 1
ATOM 683 N N . ILE A 1 85 ? -19.100 2.409 25.227 1.00 71.12 85 ILE A N 1
ATOM 684 C CA . ILE A 1 85 ? -19.759 2.820 23.978 1.00 71.12 85 ILE A CA 1
ATOM 685 C C . ILE A 1 85 ? -18.969 3.955 23.312 1.00 71.12 85 ILE A C 1
ATOM 687 O O . ILE A 1 85 ? -18.696 3.887 22.112 1.00 71.12 85 ILE A O 1
ATOM 691 N N . TYR A 1 86 ? -18.538 4.955 24.089 1.00 73.44 86 TYR A N 1
ATOM 692 C CA . TYR A 1 86 ? -17.722 6.057 23.570 1.00 73.44 86 TYR A CA 1
ATOM 693 C C . TYR A 1 86 ? -16.376 5.577 23.014 1.00 73.44 86 TYR A C 1
ATOM 695 O O . TYR A 1 86 ? -15.993 5.989 21.919 1.00 73.44 86 TYR A O 1
ATOM 703 N N . SER A 1 87 ? -15.688 4.663 23.707 1.00 72.88 87 SER A N 1
ATOM 704 C CA . SER A 1 87 ? -14.397 4.136 23.242 1.00 72.88 87 SER A CA 1
ATOM 705 C C . SER A 1 87 ? -14.517 3.353 21.931 1.00 72.88 87 SER A C 1
ATOM 707 O O . SER A 1 87 ? -13.667 3.491 21.050 1.00 72.88 87 SER A O 1
ATOM 709 N N . LYS A 1 88 ? -15.605 2.591 21.746 1.00 75.19 88 LYS A N 1
ATOM 710 C CA . LYS A 1 88 ? -15.883 1.871 20.492 1.00 75.19 88 LYS A CA 1
ATOM 711 C C . LYS A 1 88 ? -16.115 2.820 19.317 1.00 75.19 88 LYS A C 1
ATOM 713 O O . LYS A 1 88 ? -15.569 2.575 18.241 1.00 75.19 88 LYS A O 1
ATOM 718 N N . ASN A 1 89 ? -16.885 3.891 19.517 1.00 78.56 89 ASN A N 1
ATOM 719 C CA . ASN A 1 89 ? -17.119 4.892 18.471 1.00 78.56 89 ASN A CA 1
ATOM 720 C C . ASN A 1 89 ? -15.833 5.648 18.120 1.00 78.56 89 ASN A C 1
ATOM 722 O O . ASN A 1 89 ? -15.535 5.828 16.941 1.00 78.56 89 ASN A O 1
ATOM 726 N N . PHE A 1 90 ? -15.039 6.021 19.126 1.00 80.94 90 PHE A N 1
ATOM 727 C CA . PHE A 1 90 ? -13.756 6.684 18.911 1.00 80.94 90 PHE A CA 1
ATOM 728 C C . PHE A 1 90 ? -12.780 5.802 18.120 1.00 80.94 90 PHE A C 1
ATOM 730 O O . PHE A 1 90 ? -12.212 6.250 17.126 1.00 80.94 90 PHE A O 1
ATOM 737 N N . TYR A 1 91 ? -12.647 4.524 18.491 1.00 80.56 91 TYR A N 1
ATOM 738 C CA . TYR A 1 91 ? -11.796 3.570 17.773 1.00 80.56 91 TYR A CA 1
ATOM 739 C C . TYR A 1 91 ? -12.238 3.370 16.316 1.00 80.56 91 TYR A C 1
ATOM 741 O O . TYR A 1 91 ? -11.398 3.266 15.425 1.00 80.56 91 TYR A O 1
ATOM 749 N N . PHE A 1 92 ? -13.547 3.360 16.050 1.00 80.38 92 PHE A N 1
ATOM 750 C CA . PHE A 1 92 ? -14.076 3.245 14.690 1.00 80.38 92 PHE A CA 1
ATOM 751 C C . PHE A 1 92 ? -13.753 4.472 13.819 1.00 80.38 92 PHE A C 1
ATOM 753 O O . PHE A 1 92 ? -13.328 4.322 12.670 1.00 80.38 92 PHE A O 1
ATOM 760 N N . ILE A 1 93 ? -13.903 5.680 14.369 1.00 84.81 93 ILE A N 1
ATOM 761 C CA . ILE A 1 93 ? -13.549 6.925 13.670 1.00 84.81 93 ILE A CA 1
ATOM 762 C C . ILE A 1 93 ? -12.042 6.960 13.406 1.00 84.81 93 ILE A C 1
ATOM 764 O O . ILE A 1 93 ? -11.621 7.163 12.268 1.00 84.81 93 ILE A O 1
ATOM 768 N N . PHE A 1 94 ? -11.232 6.681 14.430 1.00 86.00 94 PHE A N 1
ATOM 769 C CA . PHE A 1 94 ? -9.776 6.664 14.316 1.00 86.00 94 PHE A CA 1
ATOM 770 C C . PHE A 1 94 ? -9.291 5.638 13.283 1.00 86.00 94 PHE A C 1
ATOM 772 O O . PHE A 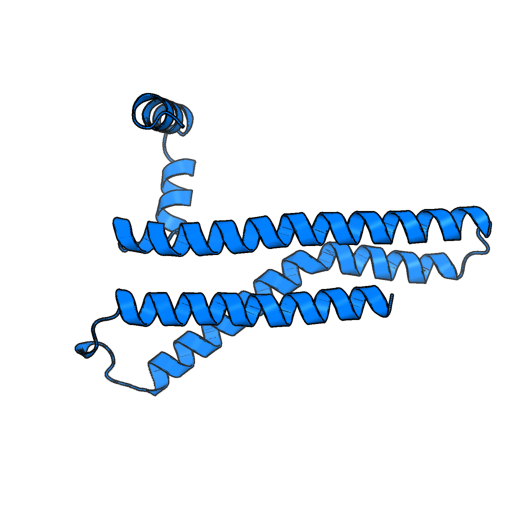1 94 ? -8.444 5.953 12.452 1.00 86.00 94 PHE A O 1
ATOM 779 N N . SER A 1 95 ? -9.881 4.438 13.276 1.00 84.75 95 SER A N 1
ATOM 780 C CA . SER A 1 95 ? -9.624 3.403 12.267 1.00 84.75 95 SER A CA 1
ATOM 781 C C . SER A 1 95 ? -9.860 3.902 10.846 1.00 84.75 95 SER A C 1
ATOM 783 O O . SER A 1 95 ? -9.035 3.679 9.961 1.00 84.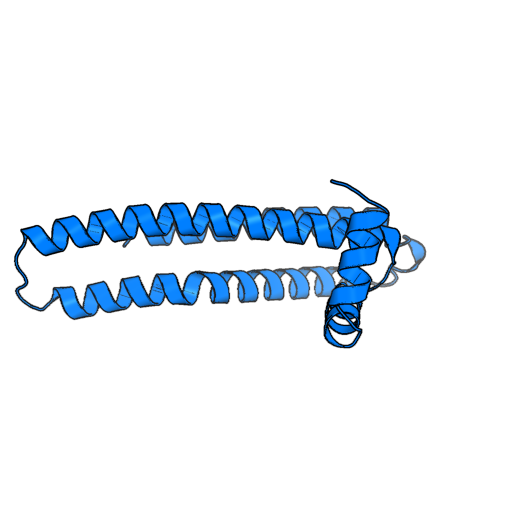75 95 SER A O 1
ATOM 785 N N . SER A 1 96 ? -10.979 4.592 10.637 1.00 85.88 96 SER A N 1
ATOM 786 C CA . SER A 1 96 ? -11.368 5.087 9.319 1.00 85.88 96 SER A CA 1
ATOM 787 C C . SER A 1 96 ? -10.404 6.169 8.832 1.00 85.88 96 SER A C 1
ATOM 789 O O . SER A 1 96 ? -9.923 6.094 7.704 1.00 85.88 96 SER A O 1
ATOM 791 N N . VAL A 1 97 ? -10.049 7.121 9.703 1.00 89.88 97 VAL A N 1
ATOM 792 C CA . VAL A 1 97 ? -9.061 8.168 9.396 1.00 89.88 97 VAL A CA 1
ATOM 793 C C . VAL A 1 97 ? -7.693 7.556 9.097 1.00 89.88 97 VAL A C 1
ATOM 795 O O . VAL A 1 97 ? -7.066 7.913 8.102 1.00 89.88 97 VAL A O 1
ATOM 798 N N . TYR A 1 98 ? -7.250 6.595 9.909 1.00 90.06 98 TYR A N 1
ATOM 799 C CA . TYR A 1 98 ? -5.973 5.911 9.715 1.00 90.06 98 TYR A CA 1
ATOM 800 C C . TYR A 1 98 ? -5.886 5.234 8.342 1.00 90.06 98 TYR A C 1
ATOM 802 O O . TYR A 1 98 ? -4.888 5.374 7.639 1.00 90.06 98 TYR A O 1
ATOM 810 N N . ILE A 1 99 ? -6.953 4.547 7.929 1.00 90.12 99 ILE A N 1
ATOM 811 C CA . ILE A 1 99 ? -7.022 3.867 6.632 1.00 90.12 99 ILE A CA 1
ATOM 812 C C . ILE A 1 99 ? -6.981 4.861 5.469 1.00 90.12 99 ILE A C 1
ATOM 814 O O . ILE A 1 99 ? -6.299 4.599 4.479 1.00 90.12 99 ILE A O 1
ATOM 818 N N . ILE A 1 100 ? -7.652 6.009 5.593 1.00 91.44 100 ILE A N 1
ATOM 819 C CA . ILE A 1 100 ? -7.600 7.074 4.582 1.00 91.44 100 ILE A CA 1
ATOM 820 C C . ILE A 1 100 ? -6.166 7.592 4.437 1.00 91.44 100 ILE A C 1
ATOM 822 O O . ILE A 1 100 ? -5.628 7.619 3.329 1.00 91.44 100 ILE A O 1
ATOM 826 N N . VAL A 1 101 ? -5.508 7.928 5.548 1.00 92.31 101 VAL A N 1
ATOM 827 C CA . VAL A 1 101 ? -4.116 8.402 5.528 1.00 92.31 101 VAL A CA 1
ATOM 828 C C . VAL A 1 101 ? -3.190 7.344 4.926 1.00 92.31 101 VAL A C 1
ATOM 830 O O . VAL A 1 101 ? -2.395 7.654 4.039 1.00 92.31 101 VAL A O 1
ATOM 833 N N . LEU A 1 102 ? -3.334 6.083 5.340 1.00 92.50 102 LEU A N 1
ATOM 834 C CA . LEU A 1 102 ? -2.522 4.984 4.828 1.00 92.50 102 LEU A CA 1
ATOM 835 C C . LEU A 1 102 ? -2.744 4.760 3.326 1.00 92.50 102 LEU A C 1
ATOM 837 O O . LEU A 1 102 ? -1.770 4.547 2.606 1.00 92.50 102 LEU A O 1
ATOM 841 N N . SER A 1 103 ? -3.986 4.852 2.833 1.00 92.50 103 SER A N 1
ATOM 842 C CA . SER A 1 103 ? -4.262 4.763 1.392 1.00 92.50 103 SER A CA 1
ATOM 843 C C . SER A 1 103 ? -3.593 5.882 0.603 1.00 92.50 103 SER A C 1
ATOM 845 O O . SER A 1 103 ? -2.971 5.606 -0.421 1.00 92.50 103 SER A O 1
ATOM 847 N N . CYS A 1 104 ? -3.666 7.119 1.103 1.00 93.44 104 CYS A N 1
ATOM 848 C CA . CYS A 1 104 ? -3.045 8.273 0.464 1.00 93.44 104 CYS A CA 1
ATOM 849 C C . CYS A 1 104 ? -1.526 8.079 0.360 1.00 93.44 104 CYS A C 1
ATOM 851 O O . CYS A 1 104 ? -0.954 8.221 -0.720 1.00 93.44 104 CYS A O 1
ATOM 853 N N . LEU A 1 105 ? -0.891 7.634 1.449 1.00 91.94 105 LEU A N 1
ATOM 854 C CA . LEU A 1 105 ? 0.536 7.313 1.462 1.00 91.94 105 LEU A CA 1
ATOM 855 C C . LEU A 1 105 ? 0.878 6.176 0.491 1.00 91.94 105 LEU A C 1
ATOM 857 O O . LEU A 1 105 ? 1.813 6.312 -0.290 1.00 91.94 105 LEU A O 1
ATOM 861 N N . CYS A 1 106 ? 0.127 5.073 0.491 1.00 92.31 106 CYS A N 1
ATOM 862 C CA . CYS A 1 106 ? 0.401 3.928 -0.386 1.00 92.31 106 CYS A CA 1
ATOM 863 C C . CYS A 1 106 ? 0.324 4.296 -1.876 1.00 92.31 106 CYS A C 1
ATOM 865 O O . CYS A 1 106 ? 1.173 3.866 -2.664 1.00 92.31 106 CYS A O 1
ATOM 867 N N . ILE A 1 107 ? -0.671 5.101 -2.259 1.00 92.31 107 ILE A N 1
ATOM 868 C CA . ILE A 1 107 ? -0.820 5.602 -3.631 1.00 92.31 107 ILE A CA 1
ATOM 869 C C . ILE A 1 107 ? 0.313 6.581 -3.955 1.00 92.31 107 ILE A C 1
ATOM 871 O O . ILE A 1 107 ? 0.978 6.416 -4.976 1.00 92.31 107 ILE A O 1
ATOM 875 N N . GLY A 1 108 ? 0.585 7.540 -3.064 1.00 89.69 108 GLY A N 1
ATOM 876 C CA . GLY A 1 108 ? 1.651 8.527 -3.235 1.00 89.69 108 GLY A CA 1
ATOM 877 C C . GLY A 1 108 ? 3.027 7.885 -3.411 1.00 89.69 108 GLY A C 1
ATOM 878 O O . GLY A 1 108 ? 3.734 8.201 -4.363 1.00 89.69 108 GLY A O 1
ATOM 879 N N . PHE A 1 109 ? 3.383 6.914 -2.567 1.00 88.38 109 PHE A N 1
ATOM 880 C CA . PHE A 1 109 ? 4.643 6.176 -2.693 1.00 88.38 109 PHE A CA 1
ATOM 881 C C . PHE A 1 109 ? 4.692 5.297 -3.944 1.00 88.38 109 PHE A C 1
ATOM 883 O O . PHE A 1 109 ? 5.747 5.186 -4.564 1.00 88.38 109 PHE A O 1
ATOM 890 N N . SER A 1 110 ? 3.573 4.693 -4.348 1.00 88.75 110 SER A N 1
ATOM 891 C CA . SER A 1 110 ? 3.505 3.911 -5.591 1.00 88.75 110 SER A CA 1
ATOM 892 C C . SER A 1 110 ? 3.754 4.769 -6.824 1.00 88.75 110 SER A C 1
ATOM 894 O O . SER A 1 110 ? 4.503 4.358 -7.712 1.00 88.75 110 SER A O 1
ATOM 896 N N . TYR A 1 111 ? 3.151 5.956 -6.849 1.00 89.00 111 TYR A N 1
ATOM 897 C CA . TYR A 1 111 ? 3.343 6.951 -7.893 1.00 89.00 111 TYR A CA 1
ATOM 898 C C . TYR A 1 111 ? 4.785 7.470 -7.896 1.00 89.00 111 TYR A C 1
ATOM 900 O O . TYR A 1 111 ? 5.471 7.383 -8.912 1.00 89.00 111 TYR A O 1
ATOM 908 N N . ALA A 1 112 ? 5.280 7.918 -6.738 1.00 86.94 112 ALA A N 1
ATOM 909 C CA . ALA A 1 112 ? 6.641 8.423 -6.588 1.00 86.94 112 ALA A CA 1
ATOM 910 C C . ALA A 1 112 ? 7.678 7.382 -7.026 1.00 86.94 112 ALA A C 1
ATOM 912 O O . ALA A 1 112 ? 8.589 7.705 -7.778 1.00 86.94 112 ALA A O 1
ATOM 913 N N . LYS A 1 113 ? 7.507 6.116 -6.630 1.00 86.94 113 LYS A N 1
ATOM 914 C CA . LYS A 1 113 ? 8.379 5.012 -7.042 1.00 86.94 113 LYS A CA 1
ATOM 915 C C . LYS A 1 113 ? 8.413 4.831 -8.562 1.00 86.94 113 LYS A C 1
ATOM 917 O O . LYS A 1 113 ? 9.493 4.610 -9.104 1.00 86.94 113 LYS A O 1
ATOM 922 N N . TYR A 1 114 ? 7.261 4.893 -9.232 1.00 88.31 114 TYR A N 1
ATOM 923 C CA . TYR A 1 114 ? 7.182 4.723 -10.683 1.00 88.31 114 TYR A CA 1
ATOM 924 C C . TYR A 1 114 ? 7.961 5.830 -11.409 1.00 88.31 114 TYR A C 1
ATOM 926 O O . TYR A 1 114 ? 8.890 5.535 -12.159 1.00 88.31 114 TYR A O 1
ATOM 934 N N . TYR A 1 115 ? 7.640 7.094 -11.123 1.00 86.62 115 TYR A N 1
ATOM 935 C CA . TYR A 1 115 ? 8.253 8.248 -11.793 1.00 86.62 115 TYR A CA 1
ATOM 936 C C . TYR A 1 115 ? 9.715 8.457 -11.406 1.00 86.62 115 TYR A C 1
ATOM 938 O O . TYR A 1 115 ? 10.537 8.825 -12.242 1.00 86.62 115 TYR A O 1
ATOM 946 N N . TYR A 1 116 ? 10.073 8.167 -10.155 1.00 85.56 116 TYR A N 1
ATOM 947 C CA . TYR A 1 116 ? 11.467 8.192 -9.734 1.00 85.56 116 TYR A CA 1
ATOM 948 C C . TYR A 1 116 ? 12.298 7.207 -10.562 1.00 85.56 116 TYR A C 1
ATOM 950 O O . TYR A 1 116 ? 13.351 7.559 -11.094 1.00 85.56 116 TYR A O 1
ATOM 958 N N . TYR A 1 117 ? 11.798 5.980 -10.723 1.00 85.62 117 TYR A N 1
ATOM 959 C CA . TYR A 1 117 ? 12.477 4.991 -11.548 1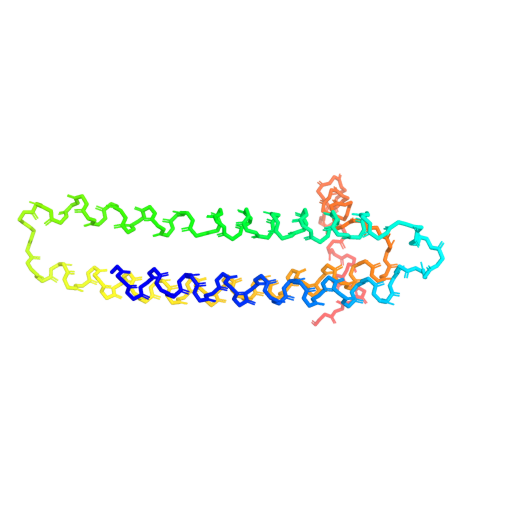.00 85.62 117 TYR A CA 1
ATOM 960 C C . TYR A 1 117 ? 12.474 5.386 -13.031 1.00 85.62 117 TYR A C 1
ATOM 962 O O . TYR A 1 117 ? 13.453 5.135 -13.727 1.00 85.62 117 TYR A O 1
ATOM 970 N N . GLU A 1 118 ? 11.422 6.043 -13.522 1.00 85.88 118 GLU A N 1
ATOM 971 C CA . GLU A 1 118 ? 11.371 6.556 -14.891 1.00 85.88 118 GLU A CA 1
ATOM 972 C C . GLU A 1 118 ? 12.519 7.526 -15.195 1.00 85.88 118 GLU A C 1
ATOM 974 O O . GLU A 1 118 ? 13.215 7.319 -16.193 1.00 85.88 118 GLU A O 1
ATOM 979 N N . ILE A 1 119 ? 12.738 8.511 -14.320 1.00 83.94 119 ILE A N 1
ATOM 980 C CA . ILE A 1 119 ? 13.723 9.587 -14.497 1.00 83.94 119 ILE A CA 1
ATOM 981 C C . ILE A 1 119 ? 15.148 9.090 -14.236 1.00 83.94 119 ILE A C 1
ATOM 983 O O . ILE A 1 119 ? 16.044 9.324 -15.043 1.00 83.94 119 ILE A O 1
ATOM 987 N N . TYR A 1 120 ? 15.367 8.404 -13.112 1.00 79.62 120 TYR A N 1
ATOM 988 C CA . TYR A 1 120 ? 16.720 8.120 -12.624 1.00 79.62 120 TYR A CA 1
ATOM 989 C C . TYR A 1 120 ? 17.201 6.699 -12.925 1.00 79.62 120 TYR A C 1
ATOM 991 O O . TYR A 1 120 ? 18.392 6.426 -12.796 1.00 79.62 120 TYR A O 1
ATOM 999 N N . LYS A 1 121 ? 16.300 5.774 -13.298 1.00 82.00 121 LYS A N 1
ATOM 1000 C CA . LYS A 1 121 ? 16.587 4.333 -13.490 1.00 82.00 121 LYS A CA 1
ATOM 1001 C C . LYS A 1 121 ? 17.264 3.663 -12.283 1.00 82.00 121 LYS A C 1
ATOM 1003 O O . LYS A 1 121 ? 17.815 2.568 -12.392 1.00 82.00 121 LYS A O 1
ATOM 1008 N N . THR A 1 122 ? 17.199 4.297 -11.115 1.00 79.94 122 THR A N 1
ATOM 1009 C CA . THR A 1 122 ? 17.820 3.856 -9.866 1.00 79.94 122 THR A CA 1
ATOM 1010 C C . THR A 1 122 ? 16.764 3.517 -8.819 1.00 79.94 122 THR A C 1
ATOM 1012 O O . THR A 1 122 ? 15.579 3.833 -8.947 1.00 79.94 122 THR A O 1
ATOM 1015 N N . LYS A 1 123 ? 17.184 2.818 -7.759 1.00 75.00 123 LYS A N 1
ATOM 1016 C CA . LYS A 1 123 ? 16.304 2.496 -6.631 1.00 75.00 123 LYS A CA 1
ATOM 1017 C C . LYS A 1 123 ? 16.021 3.752 -5.810 1.00 75.00 123 LYS A C 1
ATOM 1019 O O . LYS A 1 123 ? 16.931 4.531 -5.545 1.00 75.00 123 LYS A O 1
ATOM 1024 N N . PHE A 1 124 ? 14.779 3.873 -5.343 1.00 69.31 124 PHE A N 1
ATOM 1025 C CA . PHE A 1 124 ? 14.312 4.988 -4.512 1.00 69.31 124 PHE A CA 1
ATOM 1026 C C . PHE A 1 124 ? 15.176 5.216 -3.256 1.00 69.31 124 PHE A C 1
ATOM 1028 O O . PHE A 1 124 ? 15.354 6.350 -2.821 1.00 69.31 124 PHE A O 1
ATOM 1035 N N . ASP A 1 125 ? 15.780 4.154 -2.716 1.00 64.75 125 ASP A N 1
ATOM 1036 C CA . ASP A 1 125 ? 16.656 4.216 -1.540 1.00 64.75 125 ASP A CA 1
ATOM 1037 C C . ASP A 1 125 ? 17.848 5.164 -1.735 1.00 64.75 125 ASP A C 1
ATOM 1039 O O . ASP A 1 125 ? 18.226 5.867 -0.804 1.00 64.75 125 ASP A O 1
ATOM 1043 N N . ILE A 1 126 ? 18.407 5.236 -2.949 1.00 63.19 126 ILE A N 1
ATOM 1044 C CA . ILE A 1 126 ? 19.559 6.100 -3.248 1.00 63.19 126 ILE A CA 1
ATOM 1045 C C . ILE A 1 126 ? 19.176 7.570 -3.061 1.00 63.19 126 ILE A C 1
ATOM 1047 O O . ILE A 1 126 ? 19.924 8.303 -2.434 1.00 63.19 126 ILE A O 1
ATOM 1051 N N . PHE A 1 127 ? 17.982 7.989 -3.489 1.00 64.38 127 PHE A N 1
ATOM 1052 C CA . PHE A 1 127 ? 17.493 9.348 -3.237 1.00 64.38 127 PHE A CA 1
ATOM 1053 C C . PHE A 1 127 ? 17.282 9.643 -1.757 1.00 64.38 127 PHE A C 1
ATOM 1055 O O . PHE A 1 127 ? 17.658 10.712 -1.286 1.00 64.38 127 PHE A O 1
ATOM 1062 N N . MET A 1 128 ? 16.701 8.698 -1.015 1.00 62.38 128 MET A N 1
ATOM 1063 C CA . MET A 1 128 ? 16.465 8.874 0.418 1.00 62.38 128 MET A CA 1
ATOM 1064 C C . MET A 1 128 ? 17.788 9.020 1.187 1.00 62.38 128 MET A C 1
ATOM 1066 O O . MET A 1 128 ? 17.878 9.839 2.102 1.00 62.38 128 MET A O 1
ATOM 1070 N N . PHE A 1 129 ? 18.815 8.256 0.802 1.00 60.06 129 PHE A N 1
ATOM 1071 C CA . PHE A 1 129 ? 20.150 8.348 1.392 1.00 60.06 129 PHE A CA 1
ATOM 1072 C C . PHE A 1 129 ? 20.907 9.598 0.934 1.00 60.06 129 PHE A C 1
ATOM 1074 O O . PHE A 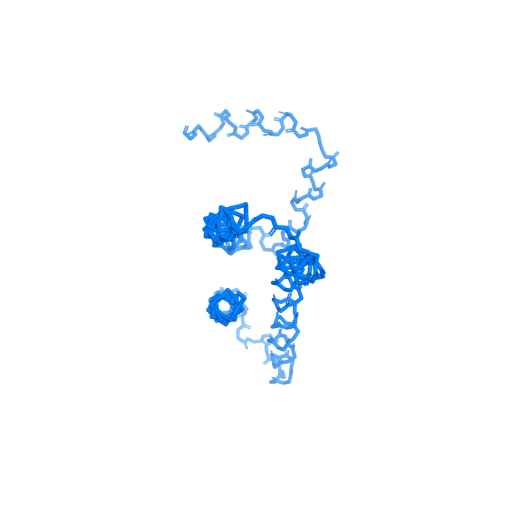1 129 ? 21.452 10.288 1.784 1.00 60.06 129 PHE A O 1
ATOM 1081 N N . THR A 1 130 ? 20.840 9.979 -0.346 1.00 63.34 130 THR A N 1
ATOM 1082 C CA . THR A 1 130 ? 21.414 11.247 -0.828 1.00 63.34 130 THR A CA 1
ATOM 1083 C C . THR A 1 130 ? 20.789 12.447 -0.123 1.00 63.34 130 THR A C 1
ATOM 1085 O O . THR A 1 130 ? 21.515 13.312 0.344 1.00 63.34 130 THR A O 1
ATOM 1088 N N . LEU A 1 131 ? 19.462 12.489 0.048 1.00 62.88 131 LEU A N 1
ATOM 1089 C CA . LEU A 1 131 ? 18.829 13.551 0.830 1.00 62.88 131 LEU A CA 1
ATOM 1090 C C . LEU A 1 131 ? 19.321 13.549 2.275 1.00 62.88 131 LEU A C 1
ATOM 1092 O O . LEU A 1 131 ? 19.626 14.608 2.796 1.00 62.88 131 LEU A O 1
ATOM 1096 N N . LYS A 1 132 ? 19.384 12.389 2.930 1.00 64.00 132 LYS A N 1
ATOM 1097 C CA . LYS A 1 132 ? 19.807 12.291 4.331 1.00 64.00 132 LYS A CA 1
ATOM 1098 C C . LYS A 1 132 ? 21.262 12.728 4.544 1.00 64.00 132 LYS A C 1
ATOM 1100 O O . LYS A 1 132 ? 21.544 13.331 5.579 1.00 64.00 132 LYS A O 1
ATOM 1105 N N . ASP A 1 133 ? 22.143 12.383 3.611 1.00 66.31 133 ASP A N 1
ATOM 1106 C CA . ASP A 1 133 ? 23.589 12.551 3.750 1.00 66.31 133 ASP A CA 1
ATOM 1107 C C . ASP A 1 133 ? 24.084 13.904 3.200 1.00 66.31 133 ASP A C 1
ATOM 1109 O O . ASP A 1 133 ? 25.064 14.442 3.718 1.00 66.31 133 ASP A O 1
ATOM 1113 N N . ASP A 1 134 ? 23.385 14.507 2.232 1.00 62.50 134 ASP A N 1
ATOM 1114 C CA . ASP A 1 134 ? 23.665 15.871 1.772 1.00 62.50 134 ASP A CA 1
ATOM 1115 C C . ASP A 1 134 ? 22.960 16.934 2.633 1.00 62.50 134 ASP A C 1
ATOM 1117 O O . ASP A 1 134 ? 22.030 16.661 3.396 1.00 62.50 134 ASP A O 1
ATOM 1121 N N . ASN A 1 135 ? 23.385 18.198 2.499 1.00 68.44 135 ASN A N 1
ATOM 1122 C CA . ASN A 1 135 ? 22.741 19.359 3.123 1.00 68.44 135 ASN A CA 1
ATOM 1123 C C . ASN A 1 135 ? 21.293 19.534 2.604 1.00 68.44 135 ASN A C 1
ATOM 1125 O O . ASN A 1 135 ? 21.012 20.397 1.770 1.00 68.44 135 ASN A O 1
ATOM 1129 N N . THR A 1 136 ? 20.364 18.736 3.144 1.00 70.56 136 THR A N 1
ATOM 1130 C CA . THR A 1 136 ? 18.911 18.722 2.876 1.00 70.56 136 THR A CA 1
ATOM 1131 C C . THR A 1 136 ? 18.323 20.114 2.725 1.00 70.56 136 THR A C 1
ATOM 1133 O O . THR A 1 136 ? 17.547 20.356 1.809 1.00 70.56 136 THR A O 1
ATOM 1136 N N . LYS A 1 137 ? 18.697 21.041 3.616 1.00 72.81 137 LYS A N 1
ATOM 1137 C CA . LYS A 1 137 ? 18.212 22.428 3.607 1.00 72.81 137 LYS A CA 1
ATOM 1138 C C . LYS A 1 137 ? 18.541 23.152 2.303 1.00 72.81 137 LYS A C 1
ATOM 1140 O O . LYS A 1 137 ? 17.686 23.848 1.769 1.00 72.81 137 LYS A O 1
ATOM 1145 N N . THR A 1 138 ? 19.755 22.970 1.792 1.00 70.69 138 THR A N 1
ATOM 1146 C CA . THR A 1 138 ? 20.221 23.607 0.559 1.00 70.69 138 THR A CA 1
ATOM 1147 C C . THR A 1 138 ? 19.524 22.995 -0.653 1.00 70.69 138 THR A C 1
ATOM 1149 O O . THR A 1 138 ? 19.006 23.725 -1.493 1.00 70.69 138 THR A O 1
ATOM 1152 N N . ILE A 1 139 ? 19.402 21.666 -0.699 1.00 69.56 139 ILE A N 1
ATOM 1153 C CA . ILE A 1 139 ? 18.695 20.968 -1.784 1.00 69.56 139 ILE A CA 1
ATOM 1154 C C . ILE A 1 139 ? 17.211 21.356 -1.809 1.00 69.56 139 ILE A C 1
ATOM 1156 O O . ILE A 1 139 ? 16.680 21.683 -2.866 1.00 69.56 139 ILE A O 1
ATOM 1160 N N . LEU A 1 140 ? 16.547 21.396 -0.650 1.00 72.88 140 LEU A N 1
ATOM 1161 C CA . LEU A 1 140 ? 15.138 21.781 -0.557 1.00 72.88 140 LEU A CA 1
ATOM 1162 C C . LEU A 1 140 ? 14.922 23.242 -0.984 1.00 72.88 140 LEU A C 1
ATOM 1164 O O . LEU A 1 140 ? 13.941 23.533 -1.660 1.00 72.88 140 LEU A O 1
ATOM 1168 N N . SER A 1 141 ? 15.851 24.145 -0.638 1.00 78.00 141 SER A N 1
ATOM 1169 C CA . SER A 1 141 ? 15.790 25.541 -1.090 1.00 78.00 141 SER A CA 1
ATOM 1170 C C . SER A 1 141 ? 15.966 25.689 -2.602 1.00 78.00 141 SER A C 1
ATOM 1172 O O . SER A 1 141 ? 15.300 26.529 -3.195 1.00 78.00 141 SER A O 1
ATOM 11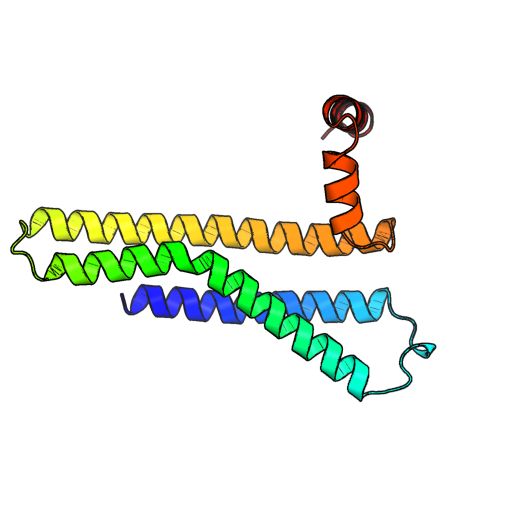74 N N . ILE A 1 142 ? 16.799 24.850 -3.228 1.00 76.19 142 ILE A N 1
ATOM 1175 C CA . ILE A 1 142 ? 16.992 24.839 -4.684 1.00 76.19 142 ILE A CA 1
ATOM 1176 C C . ILE A 1 142 ? 15.741 24.290 -5.375 1.00 76.19 142 ILE A C 1
ATOM 1178 O O . ILE A 1 142 ? 15.227 24.925 -6.286 1.00 76.19 142 ILE A O 1
ATOM 1182 N N . ILE A 1 143 ? 15.185 23.170 -4.897 1.00 76.44 143 ILE A N 1
ATOM 1183 C CA . ILE A 1 143 ? 13.953 22.593 -5.461 1.00 76.44 143 ILE A CA 1
ATOM 1184 C C . ILE A 1 143 ? 12.797 23.595 -5.386 1.00 76.44 143 ILE A C 1
ATOM 1186 O O . ILE A 1 143 ? 12.075 23.758 -6.361 1.00 76.44 143 ILE A O 1
ATOM 1190 N N . TYR A 1 144 ? 12.635 24.284 -4.254 1.00 79.25 144 TYR A N 1
ATOM 1191 C CA . TYR A 1 144 ? 11.568 25.272 -4.083 1.00 79.25 144 TYR A CA 1
ATOM 1192 C C . TYR A 1 144 ? 11.765 26.519 -4.958 1.00 79.25 144 TYR A C 1
ATOM 1194 O O . TYR A 1 144 ? 10.794 27.146 -5.372 1.00 79.25 144 TYR A O 1
ATOM 1202 N N . HIS A 1 145 ? 13.019 26.884 -5.233 1.00 79.75 145 HIS A N 1
ATOM 1203 C CA . HIS A 1 145 ? 13.361 28.000 -6.108 1.00 79.75 145 HIS A CA 1
ATOM 1204 C C . HIS A 1 145 ? 13.158 27.655 -7.594 1.00 79.75 145 HIS A C 1
ATOM 1206 O O . HIS A 1 145 ? 12.629 28.473 -8.343 1.00 79.75 145 HIS A O 1
ATOM 1212 N N . ASP A 1 146 ? 13.541 26.446 -8.008 1.00 78.12 146 ASP A N 1
ATOM 1213 C CA . ASP A 1 146 ? 13.539 26.031 -9.416 1.00 78.12 146 ASP A CA 1
ATOM 1214 C C . ASP A 1 146 ? 12.205 25.411 -9.860 1.00 78.12 146 ASP A C 1
ATOM 1216 O O . ASP A 1 146 ? 11.835 25.505 -11.030 1.00 78.12 146 ASP A O 1
ATOM 1220 N N . TYR A 1 147 ? 11.461 24.810 -8.930 1.00 66.81 147 TYR A N 1
ATOM 1221 C CA . TYR A 1 147 ? 10.125 24.256 -9.148 1.00 66.81 147 TYR A CA 1
ATOM 1222 C C . TYR A 1 147 ? 9.159 24.801 -8.089 1.00 66.81 147 TYR A C 1
ATOM 1224 O O . TYR A 1 147 ? 8.811 24.085 -7.142 1.00 66.81 147 TYR A O 1
ATOM 1232 N N . PRO A 1 148 ? 8.717 26.066 -8.225 1.00 57.50 148 PRO A N 1
ATOM 1233 C CA . PRO A 1 148 ? 7.687 26.608 -7.355 1.00 57.50 148 PRO A CA 1
ATOM 1234 C C . PRO A 1 148 ? 6.385 25.848 -7.626 1.00 57.50 148 PRO A C 1
ATOM 1236 O O . PRO A 1 148 ? 5.850 25.886 -8.735 1.00 57.50 148 PRO A O 1
ATOM 1239 N N . ILE A 1 149 ? 5.917 25.112 -6.619 1.00 55.62 149 ILE A N 1
ATOM 1240 C CA . ILE A 1 149 ? 4.578 24.512 -6.597 1.00 55.62 149 ILE A CA 1
ATOM 1241 C C . ILE A 1 149 ? 3.568 25.615 -6.287 1.00 55.62 149 ILE A C 1
ATOM 1243 O O . ILE A 1 149 ? 3.828 26.377 -5.326 1.00 55.62 149 ILE A O 1
#

Radius of gyration: 21.08 Å; chains: 1; bounding box: 45×47×59 Å

Organism: Campylobacter coli (NCBI:txid195)

Foldseek 3Di:
DVVLVVVLVVLLVVLLVVLVVLVVVLCVPPPDPVVCPDPVVVVVVNVVSSVVSCVVSCVLCVVLVVVVVVLVVCVVPPDDPVVNVVVVVVSVVVSVVSSVVVVVVSVVVSVCQSVVCVPPVDGPVVVVVCCVVDPVVVVVVVCCVVPPD

Sequence (149 aa):
MRKILLQILIFSVLFIVAFTINRILMQNSFIPAGLISDKNEIFLMYLLGVFHDIRFLSAAFLPFLLCGFLSLIFSNIKINNKLVIYSKNFYFIFSSVYIIVLSCLCIGFSYAKYYYYEIYKTKFDIFMFTLKDDNTKTILSIIYHDYPI